Protein AF-H9C595-F1 (afdb_monomer_lite)

Foldseek 3Di:
DDDPCPDCPVVVVVDPPPQDPALQSQLVVCVVVVDDLAVSCVVSVVVVGDHDPVSHD

Structure (mmCIF, N/CA/C/O backbone):
data_AF-H9C595-F1
#
_entry.id   AF-H9C595-F1
#
loop_
_atom_site.group_PDB
_atom_site.id
_atom_site.type_symbol
_atom_site.label_atom_id
_atom_site.label_alt_id
_atom_site.label_comp_id
_atom_site.label_asym_id
_atom_site.label_entity_id
_atom_site.label_seq_id
_atom_site.pdbx_PDB_ins_code
_atom_site.Cartn_x
_atom_site.Cartn_y
_atom_site.Cartn_z
_atom_site.occupancy
_atom_site.B_iso_or_equiv
_atom_site.auth_seq_id
_atom_site.auth_comp_id
_atom_site.auth_asym_id
_atom_site.auth_atom_id
_atom_site.pdbx_PDB_model_num
ATOM 1 N N . THR A 1 1 ? -17.806 17.152 -31.474 1.00 47.81 1 THR A N 1
ATOM 2 C CA . THR A 1 1 ? -17.839 15.839 -30.804 1.00 47.81 1 THR A CA 1
ATOM 3 C C . THR A 1 1 ? -16.453 15.250 -30.788 1.00 47.81 1 THR A C 1
ATOM 5 O O . THR A 1 1 ? -15.894 15.125 -31.866 1.00 47.81 1 THR A O 1
ATOM 8 N N . ALA A 1 2 ? -15.936 14.964 -29.591 1.00 35.28 2 ALA A N 1
ATOM 9 C CA . ALA A 1 2 ? -14.877 14.004 -29.226 1.00 35.28 2 ALA A CA 1
ATOM 10 C C . ALA A 1 2 ? -14.174 14.586 -27.985 1.00 35.28 2 ALA A C 1
ATOM 12 O O . ALA A 1 2 ? -13.326 15.460 -28.096 1.00 35.28 2 ALA A O 1
ATOM 13 N N . ALA A 1 3 ? -14.801 14.435 -26.818 1.00 36.00 3 ALA A N 1
ATOM 14 C CA . ALA A 1 3 ? -14.550 13.333 -25.886 1.00 36.00 3 ALA A CA 1
ATOM 15 C C . ALA A 1 3 ? -13.191 13.513 -25.199 1.00 36.00 3 ALA A C 1
ATOM 17 O O . ALA A 1 3 ? -12.140 13.212 -25.756 1.00 36.00 3 ALA A O 1
ATOM 18 N N . SER A 1 4 ? -13.271 14.053 -23.982 1.00 41.66 4 SER A N 1
ATOM 19 C CA . SER A 1 4 ? -12.204 14.130 -22.997 1.00 41.66 4 SER A CA 1
ATOM 20 C C . SER A 1 4 ? -11.460 12.798 -22.933 1.00 41.66 4 SER A C 1
ATOM 22 O O . SER A 1 4 ? -12.037 11.779 -22.556 1.00 41.66 4 SER A O 1
ATOM 24 N N . ALA A 1 5 ? -10.187 12.814 -23.323 1.00 41.06 5 ALA A N 1
ATOM 25 C CA . ALA A 1 5 ? -9.279 11.681 -23.223 1.00 41.06 5 ALA A CA 1
ATOM 26 C C . ALA A 1 5 ? -8.868 11.471 -21.756 1.00 41.06 5 ALA A C 1
ATOM 28 O O . ALA A 1 5 ? -7.727 11.679 -21.358 1.00 41.06 5 ALA A O 1
ATOM 29 N N . SER A 1 6 ? -9.829 11.075 -20.927 1.00 46.78 6 SER A N 1
ATOM 30 C CA . SER A 1 6 ? -9.583 10.445 -19.634 1.00 46.78 6 SER A CA 1
ATOM 31 C C . SER A 1 6 ? -9.322 8.961 -19.900 1.00 46.78 6 SER A C 1
ATOM 33 O O . SER A 1 6 ? -10.205 8.133 -19.713 1.00 46.78 6 SER A O 1
ATOM 35 N N . GLY A 1 7 ? -8.150 8.635 -20.449 1.00 43.47 7 GLY A N 1
ATOM 36 C CA . GLY A 1 7 ? -7.821 7.256 -20.839 1.00 43.47 7 GLY A CA 1
ATOM 37 C C . GLY A 1 7 ? -6.337 6.890 -20.807 1.00 43.47 7 GLY A C 1
ATOM 38 O O . GLY A 1 7 ? -6.024 5.727 -20.586 1.00 43.47 7 GLY A O 1
ATOM 39 N N . ASP A 1 8 ? -5.426 7.862 -20.929 1.00 41.34 8 ASP A N 1
ATOM 40 C CA . ASP A 1 8 ? -3.994 7.580 -21.148 1.00 41.34 8 ASP A CA 1
ATOM 41 C C . ASP A 1 8 ? -3.067 7.902 -19.962 1.00 41.34 8 ASP A C 1
ATOM 43 O O . ASP A 1 8 ? -1.856 7.723 -20.038 1.00 41.34 8 ASP A O 1
ATOM 47 N N . ALA A 1 9 ? -3.604 8.330 -18.816 1.00 45.31 9 ALA A N 1
ATOM 48 C CA . ALA A 1 9 ? -2.774 8.651 -17.647 1.00 45.31 9 ALA A CA 1
ATOM 49 C C . ALA A 1 9 ? -2.204 7.410 -16.922 1.00 45.31 9 ALA A C 1
ATOM 51 O O . ALA A 1 9 ? -1.307 7.536 -16.092 1.00 45.31 9 ALA A O 1
ATOM 52 N N . LEU A 1 10 ? -2.706 6.207 -17.223 1.00 45.62 10 LEU A N 1
ATOM 53 C CA . LEU A 1 10 ? -2.262 4.965 -16.576 1.00 45.62 10 LEU A CA 1
ATOM 54 C C . LEU A 1 10 ? -1.176 4.221 -17.368 1.00 45.62 10 LEU A C 1
ATOM 56 O O . LEU A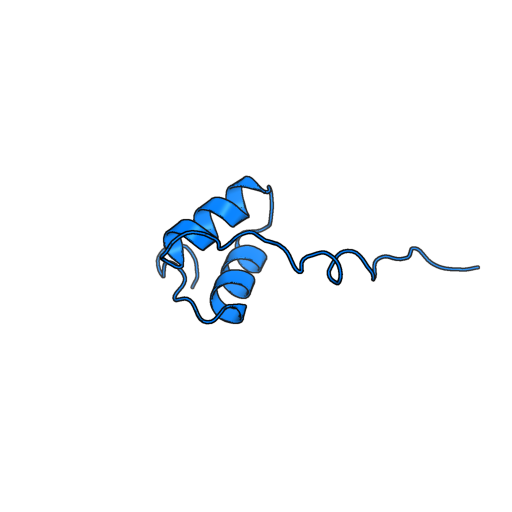 1 10 ? -0.489 3.372 -16.805 1.00 45.62 10 LEU A O 1
ATOM 60 N N . THR A 1 11 ? -0.964 4.536 -18.649 1.00 44.16 11 THR A N 1
ATOM 61 C CA . THR A 1 11 ? -0.017 3.786 -19.495 1.00 44.16 11 THR A CA 1
ATOM 62 C C . THR A 1 11 ? 1.430 4.279 -19.341 1.00 44.16 11 THR A C 1
ATOM 64 O O . THR A 1 11 ? 2.361 3.478 -19.445 1.00 44.16 11 THR A O 1
ATOM 67 N N . GLU A 1 12 ? 1.636 5.545 -18.954 1.00 41.81 12 GLU A N 1
ATOM 68 C CA . GLU A 1 12 ? 2.939 6.079 -18.509 1.00 41.81 12 GLU A CA 1
ATOM 69 C C . GLU A 1 12 ? 3.192 5.943 -16.995 1.00 41.81 12 GLU A C 1
ATOM 71 O O . GLU A 1 12 ? 4.291 6.234 -16.522 1.00 41.81 12 GLU A O 1
ATOM 76 N N . ALA A 1 13 ? 2.254 5.378 -16.223 1.00 46.22 13 ALA A N 1
ATOM 77 C CA . ALA A 1 13 ? 2.477 5.011 -14.816 1.00 46.22 13 ALA A CA 1
ATOM 78 C C . ALA A 1 13 ? 3.493 3.855 -14.639 1.00 46.22 13 ALA A C 1
ATOM 80 O O . ALA A 1 13 ? 3.767 3.402 -13.528 1.00 46.22 13 ALA A O 1
ATOM 81 N N . LYS A 1 14 ? 4.117 3.392 -15.733 1.00 46.66 14 LYS A N 1
ATOM 82 C CA . LYS A 1 14 ? 5.100 2.300 -15.779 1.00 46.66 14 LYS A CA 1
ATOM 83 C C . LYS A 1 14 ? 6.467 2.624 -15.155 1.00 46.66 14 LYS A C 1
ATOM 85 O O . LYS A 1 14 ? 7.407 1.844 -15.293 1.00 46.66 14 LYS A O 1
ATOM 90 N N . ARG A 1 15 ? 6.603 3.739 -14.439 1.00 46.62 15 ARG A N 1
ATOM 91 C CA . ARG A 1 15 ? 7.756 4.038 -13.577 1.00 46.62 15 ARG A CA 1
ATOM 92 C C . ARG A 1 15 ? 7.300 4.722 -12.296 1.00 46.62 15 ARG A C 1
ATOM 94 O O . ARG A 1 15 ? 7.769 5.803 -11.970 1.00 46.62 15 ARG A O 1
ATOM 101 N N . ILE A 1 16 ? 6.420 4.087 -11.533 1.00 53.22 16 ILE A N 1
ATOM 102 C CA . ILE A 1 16 ? 6.446 4.334 -10.092 1.00 53.22 16 ILE A CA 1
ATOM 103 C C . ILE A 1 16 ? 7.736 3.666 -9.598 1.00 53.22 16 ILE A C 1
ATOM 105 O O . ILE A 1 16 ? 7.823 2.436 -9.656 1.00 53.22 16 ILE A O 1
ATOM 109 N N . PRO A 1 17 ? 8.791 4.427 -9.237 1.00 55.88 17 PRO A N 1
ATOM 110 C CA . PRO A 1 17 ? 10.020 3.823 -8.752 1.00 55.88 17 PRO A CA 1
ATOM 111 C C . PRO A 1 17 ? 9.647 3.029 -7.508 1.00 55.88 17 PRO A C 1
ATOM 113 O O . PRO A 1 17 ? 9.125 3.617 -6.567 1.00 55.88 17 PRO A O 1
ATOM 116 N N . TYR A 1 18 ? 9.836 1.706 -7.582 1.00 60.53 18 TYR A N 1
ATOM 117 C CA . TYR A 1 18 ? 9.794 0.738 -6.484 1.00 60.53 18 TYR A CA 1
ATOM 118 C C . TYR A 1 18 ? 9.411 1.375 -5.154 1.00 60.53 18 TYR A C 1
ATOM 120 O O . TYR A 1 18 ? 10.231 1.982 -4.462 1.00 60.53 18 TYR A O 1
ATOM 128 N N . CYS A 1 19 ? 8.124 1.308 -4.860 1.00 68.00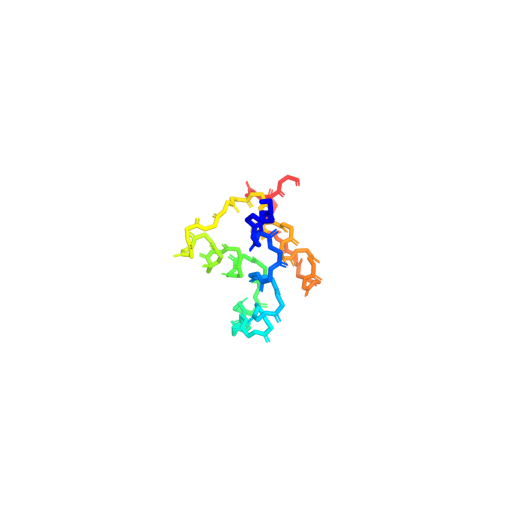 19 CYS A N 1
ATOM 129 C CA . CYS A 1 19 ? 7.536 1.938 -3.706 1.00 68.00 19 CYS A CA 1
ATOM 130 C C . CYS A 1 19 ? 8.003 1.191 -2.435 1.00 68.00 19 CYS A C 1
ATOM 132 O O . CYS A 1 19 ? 7.357 0.279 -1.944 1.00 68.00 19 CYS A O 1
ATOM 134 N N . GLY A 1 20 ? 9.183 1.543 -1.919 1.00 66.81 20 GLY A N 1
ATOM 135 C CA . GLY A 1 20 ? 9.782 0.922 -0.731 1.00 66.81 20 GLY A CA 1
ATOM 136 C C . GLY A 1 20 ? 10.023 -0.593 -0.835 1.00 66.81 20 GLY A C 1
ATOM 137 O O . GLY A 1 20 ? 9.926 -1.201 -1.901 1.00 66.81 20 GLY A O 1
ATOM 138 N N . GLN A 1 21 ? 10.377 -1.207 0.295 1.00 77.25 21 GLN A N 1
ATOM 139 C CA . GLN A 1 21 ? 10.600 -2.655 0.416 1.00 77.25 21 GLN A CA 1
ATOM 140 C C . GLN A 1 21 ? 9.339 -3.396 0.889 1.00 77.25 21 GLN A C 1
ATOM 142 O O . GLN A 1 21 ? 9.234 -4.612 0.743 1.00 77.25 21 GLN A O 1
ATOM 147 N N . THR A 1 22 ? 8.382 -2.665 1.466 1.00 85.12 22 THR A N 1
ATOM 148 C CA . THR A 1 22 ? 7.158 -3.209 2.065 1.00 85.12 22 THR A CA 1
ATOM 149 C C . THR A 1 22 ? 5.910 -2.504 1.539 1.00 85.12 22 THR A C 1
ATOM 151 O O . THR A 1 22 ? 5.940 -1.318 1.207 1.00 85.12 22 THR A O 1
ATOM 154 N N . GLY A 1 23 ? 4.763 -3.193 1.548 1.00 86.75 23 GLY A N 1
ATOM 155 C CA . GLY A 1 23 ? 3.501 -2.589 1.106 1.00 86.75 23 GLY A CA 1
ATOM 156 C C . GLY A 1 23 ? 3.044 -1.402 1.966 1.00 86.75 23 GLY A C 1
ATOM 157 O O . GLY A 1 23 ? 2.329 -0.533 1.479 1.00 86.75 23 GLY A O 1
ATOM 158 N N . ALA A 1 24 ? 3.509 -1.290 3.216 1.00 88.38 24 ALA A N 1
ATOM 159 C CA . ALA A 1 24 ? 3.261 -0.125 4.069 1.00 88.38 24 ALA A CA 1
ATOM 160 C C . ALA A 1 24 ? 4.037 1.126 3.622 1.00 88.38 24 ALA A C 1
ATOM 162 O O . ALA A 1 24 ? 3.487 2.235 3.631 1.00 88.38 24 ALA A O 1
ATOM 163 N N . GLU A 1 25 ? 5.298 0.961 3.219 1.00 88.69 25 GLU A N 1
ATOM 164 C CA . GLU A 1 25 ? 6.081 2.037 2.605 1.00 88.69 25 GLU A CA 1
ATOM 165 C C . GLU A 1 25 ? 5.485 2.431 1.262 1.00 88.69 25 GLU A C 1
ATOM 167 O O . GLU A 1 25 ? 5.325 3.621 0.984 1.00 88.69 25 GLU A O 1
ATOM 172 N N . CYS A 1 26 ? 5.070 1.434 0.482 1.00 86.12 26 CYS A N 1
ATOM 173 C CA . CYS A 1 26 ? 4.446 1.654 -0.804 1.00 86.12 26 CYS A CA 1
ATOM 174 C C . CYS A 1 26 ? 3.145 2.455 -0.695 1.00 86.12 26 CYS A C 1
ATOM 176 O O . CYS A 1 26 ? 2.972 3.483 -1.351 1.00 86.12 26 CYS A O 1
ATOM 178 N N . TYR A 1 27 ? 2.269 2.040 0.220 1.00 87.44 27 TYR A N 1
ATOM 179 C CA . TYR A 1 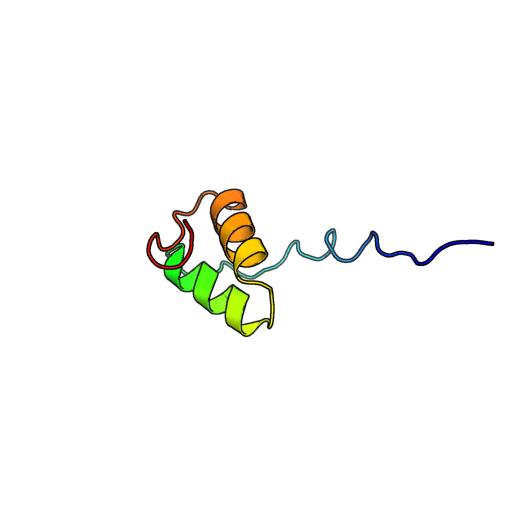27 ? 1.044 2.755 0.550 1.00 87.44 27 TYR A CA 1
ATOM 180 C C . TYR A 1 27 ? 1.340 4.193 0.996 1.00 87.44 27 TYR A C 1
ATOM 182 O O . TYR A 1 27 ? 0.689 5.137 0.560 1.00 87.44 27 TYR A O 1
ATOM 190 N N . SER A 1 28 ? 2.355 4.391 1.843 1.00 87.88 28 SER A N 1
ATOM 191 C CA . SER A 1 28 ? 2.710 5.723 2.348 1.00 87.88 28 SER A CA 1
ATOM 192 C C . SER A 1 28 ? 3.282 6.633 1.259 1.00 87.88 28 SER A C 1
ATOM 194 O O . SER A 1 28 ? 3.015 7.832 1.271 1.00 87.88 28 SER A O 1
ATOM 196 N N . TRP A 1 29 ? 4.050 6.088 0.314 1.00 87.50 29 TRP A N 1
ATOM 197 C CA . TRP A 1 29 ? 4.493 6.814 -0.876 1.00 87.50 29 TRP A CA 1
ATOM 198 C C . TRP A 1 29 ? 3.300 7.210 -1.751 1.00 87.50 29 TRP A C 1
ATOM 200 O O . TRP A 1 29 ? 3.203 8.365 -2.154 1.00 87.50 29 TRP A O 1
ATOM 210 N N . CYS A 1 30 ? 2.362 6.288 -1.960 1.00 86.50 30 CYS A N 1
ATOM 211 C CA . CYS A 1 30 ? 1.176 6.519 -2.772 1.00 86.50 30 CYS A CA 1
ATOM 212 C C . CYS A 1 30 ? 0.285 7.641 -2.210 1.00 86.50 30 CYS A C 1
ATOM 214 O O . CYS A 1 30 ? -0.099 8.551 -2.938 1.00 86.50 30 CYS A O 1
ATOM 216 N N . ILE A 1 31 ? 0.054 7.663 -0.894 1.00 85.94 31 ILE A N 1
ATOM 217 C CA . ILE A 1 31 ? -0.688 8.751 -0.234 1.00 85.94 31 ILE A CA 1
ATOM 218 C C . ILE A 1 31 ? 0.025 10.103 -0.383 1.00 85.94 31 ILE A C 1
ATOM 220 O O . ILE A 1 31 ? -0.629 11.132 -0.518 1.00 85.94 31 ILE A O 1
ATOM 224 N N . LYS A 1 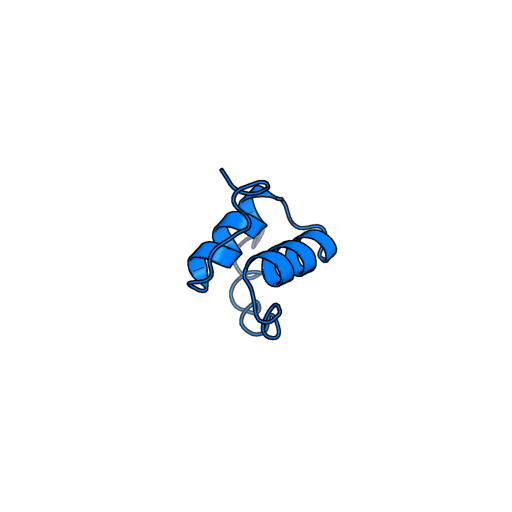32 ? 1.367 10.129 -0.396 1.00 86.19 32 LYS A N 1
ATOM 225 C CA . LYS A 1 32 ? 2.139 11.366 -0.629 1.00 86.19 32 LYS A CA 1
ATOM 226 C C . LYS A 1 32 ? 2.009 11.901 -2.058 1.00 86.19 32 LYS A C 1
ATOM 228 O O . LYS A 1 32 ? 2.355 13.055 -2.277 1.00 86.19 32 LYS A O 1
ATOM 233 N N . GLN A 1 33 ? 1.542 11.090 -3.008 1.00 81.38 33 GLN A N 1
ATOM 234 C CA . GLN A 1 33 ? 1.208 11.536 -4.364 1.00 81.38 33 GLN A CA 1
ATOM 235 C C . GLN A 1 33 ? -0.205 12.138 -4.455 1.00 81.38 33 GLN A C 1
ATOM 237 O O . GLN A 1 33 ? -0.700 12.348 -5.556 1.00 81.38 33 GLN A O 1
ATOM 242 N N . ASP A 1 34 ? -0.855 12.397 -3.312 1.00 80.25 34 ASP A N 1
ATOM 243 C CA . ASP A 1 34 ? -2.236 12.894 -3.226 1.00 80.25 34 ASP A CA 1
ATOM 244 C C . ASP A 1 34 ? -3.268 11.932 -3.851 1.00 80.25 34 ASP A C 1
ATOM 246 O O . ASP A 1 34 ? -4.367 12.309 -4.249 1.00 80.25 34 ASP A O 1
ATOM 250 N N . LEU A 1 35 ? -2.915 10.644 -3.933 1.00 84.38 35 LEU A N 1
ATOM 251 C CA . LEU 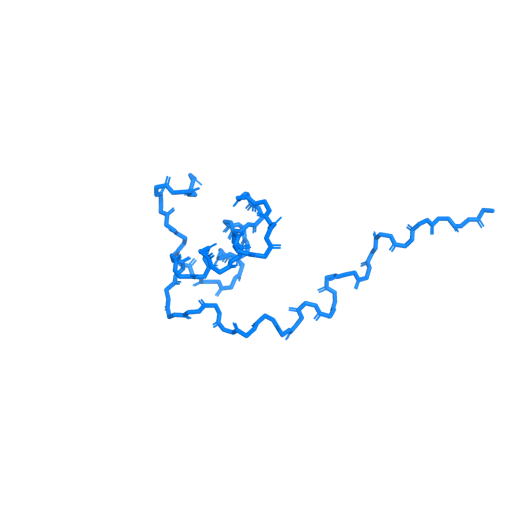A 1 35 ? -3.796 9.598 -4.441 1.00 84.38 35 LEU A CA 1
ATOM 252 C C . LEU A 1 35 ? -4.737 9.103 -3.339 1.00 84.38 35 LEU A C 1
ATOM 254 O O . LEU A 1 35 ? -4.452 9.168 -2.140 1.00 84.38 35 LEU A O 1
ATOM 258 N N . SER A 1 36 ? -5.891 8.587 -3.757 1.00 87.94 36 SER A N 1
ATOM 259 C CA . SER A 1 36 ? -6.909 8.097 -2.828 1.00 87.94 36 SER A CA 1
ATOM 260 C C . SER A 1 36 ? -6.429 6.863 -2.066 1.00 87.94 36 SER A C 1
ATOM 262 O O . SER A 1 36 ? -5.766 5.996 -2.628 1.00 87.94 36 SER A O 1
ATOM 264 N N . LYS A 1 37 ? -6.837 6.744 -0.796 1.00 87.75 37 LYS A N 1
ATOM 265 C CA . LYS A 1 37 ? -6.520 5.584 0.058 1.00 87.75 37 LYS A CA 1
ATOM 266 C C . LYS A 1 37 ? -6.883 4.254 -0.601 1.00 87.75 37 LYS A C 1
ATOM 268 O O . LYS A 1 37 ? -6.072 3.338 -0.592 1.00 87.75 37 LYS A O 1
ATOM 273 N N . ASP A 1 38 ? -8.065 4.194 -1.208 1.00 88.12 38 ASP A N 1
ATOM 274 C CA . ASP A 1 38 ? -8.568 3.014 -1.915 1.00 88.12 38 ASP A CA 1
ATOM 275 C C . ASP A 1 38 ? -7.667 2.628 -3.099 1.00 88.12 38 ASP A C 1
ATOM 277 O O . ASP A 1 38 ? -7.158 1.510 -3.154 1.00 88.12 38 ASP A O 1
ATOM 281 N N . TRP A 1 39 ? -7.332 3.607 -3.948 1.00 88.19 39 TRP A N 1
ATOM 282 C CA . TRP A 1 39 ? -6.391 3.425 -5.057 1.00 88.19 39 TRP A CA 1
ATOM 283 C C . TRP A 1 39 ? -5.014 2.966 -4.567 1.00 88.19 39 TRP A C 1
ATOM 285 O O . TRP A 1 39 ? -4.408 2.085 -5.162 1.00 88.19 39 TRP A O 1
ATOM 295 N N . CYS A 1 40 ? -4.525 3.505 -3.447 1.00 87.56 40 CYS A N 1
ATOM 296 C CA . CYS A 1 40 ? -3.253 3.084 -2.865 1.00 87.56 40 CYS A CA 1
ATOM 297 C C . CYS A 1 40 ? -3.284 1.656 -2.319 1.00 87.56 40 CYS A C 1
ATOM 299 O O . CYS A 1 40 ? -2.286 0.948 -2.420 1.00 87.56 40 CYS A O 1
ATOM 301 N N . CYS A 1 41 ? -4.400 1.215 -1.742 1.00 89.12 41 CYS A N 1
ATOM 302 C CA . CYS A 1 41 ? -4.567 -0.173 -1.326 1.00 89.12 41 CYS A CA 1
ATOM 303 C C . CYS A 1 41 ? -4.582 -1.117 -2.527 1.00 89.12 41 CYS A C 1
ATOM 305 O O . CYS A 1 41 ? -3.911 -2.149 -2.492 1.00 89.12 41 CYS A O 1
ATOM 307 N N . ASP A 1 42 ? -5.324 -0.756 -3.572 1.00 89.06 42 ASP A N 1
ATOM 308 C CA . ASP A 1 42 ? -5.427 -1.536 -4.802 1.00 89.06 42 ASP A CA 1
ATOM 309 C C . ASP A 1 42 ? -4.077 -1.617 -5.521 1.00 89.06 42 ASP A C 1
ATOM 311 O O . ASP A 1 42 ? -3.594 -2.709 -5.800 1.00 89.06 42 ASP A O 1
ATOM 315 N N . PHE A 1 43 ? -3.380 -0.487 -5.656 1.00 86.12 43 PHE A N 1
ATOM 316 C CA . PHE A 1 43 ? -2.038 -0.412 -6.227 1.00 86.12 43 PHE A CA 1
ATOM 317 C C . PHE A 1 43 ? -1.042 -1.329 -5.509 1.00 86.12 43 PHE A C 1
ATOM 319 O O . PHE A 1 43 ? -0.308 -2.075 -6.153 1.00 86.12 43 PHE A O 1
ATOM 326 N N . VAL A 1 44 ? -1.027 -1.319 -4.171 1.00 86.56 44 VAL A N 1
ATOM 327 C CA . VAL A 1 44 ? -0.128 -2.176 -3.379 1.00 86.56 44 VAL A CA 1
ATOM 328 C C . VAL A 1 44 ? -0.455 -3.663 -3.580 1.00 86.56 44 VAL A C 1
ATOM 330 O O . VAL A 1 44 ? 0.462 -4.485 -3.653 1.00 86.56 44 VAL A O 1
ATOM 333 N N . LYS A 1 45 ? -1.743 -4.017 -3.703 1.00 85.31 45 LYS A N 1
ATOM 334 C CA . LYS A 1 45 ? -2.186 -5.388 -4.011 1.00 85.31 45 LYS A CA 1
ATOM 335 C C . LYS A 1 45 ? -1.809 -5.792 -5.445 1.00 85.31 45 LYS A C 1
ATOM 337 O O . LYS A 1 45 ? -1.350 -6.919 -5.649 1.00 85.31 45 LYS A O 1
ATOM 342 N N . ASP A 1 46 ? -1.948 -4.884 -6.411 1.00 85.94 46 ASP A N 1
ATOM 343 C CA . ASP A 1 46 ? -1.652 -5.098 -7.835 1.00 85.94 46 ASP A CA 1
ATOM 344 C C . ASP A 1 46 ? -0.173 -5.450 -8.061 1.00 85.94 46 ASP A C 1
ATOM 346 O O . ASP A 1 46 ? 0.155 -6.444 -8.713 1.00 85.94 46 ASP A O 1
ATOM 350 N N . ILE A 1 47 ? 0.731 -4.748 -7.371 1.00 82.38 47 ILE A N 1
ATOM 351 C CA . ILE A 1 47 ? 2.175 -5.033 -7.397 1.00 82.38 47 ILE A CA 1
ATOM 352 C C . ILE A 1 47 ? 2.597 -6.229 -6.520 1.00 82.38 47 ILE A C 1
ATOM 354 O O . ILE A 1 47 ? 3.787 -6.419 -6.265 1.00 82.38 47 ILE A O 1
ATOM 358 N N . ARG A 1 48 ? 1.644 -7.045 -6.048 1.00 83.75 48 ARG A N 1
ATOM 359 C CA . ARG A 1 48 ? 1.872 -8.248 -5.221 1.00 83.75 48 ARG A CA 1
ATOM 360 C C . ARG A 1 48 ? 2.546 -7.977 -3.871 1.00 83.75 48 ARG A C 1
ATOM 362 O O . ARG A 1 48 ? 3.232 -8.850 -3.340 1.00 83.75 48 ARG A O 1
ATOM 369 N N . MET A 1 49 ? 2.333 -6.800 -3.290 1.00 85.75 49 MET A N 1
ATOM 370 C CA . MET A 1 49 ? 2.746 -6.498 -1.920 1.00 85.75 49 MET A CA 1
ATOM 371 C C . MET A 1 49 ? 1.572 -6.635 -0.945 1.00 85.75 49 MET A C 1
ATOM 373 O O . MET 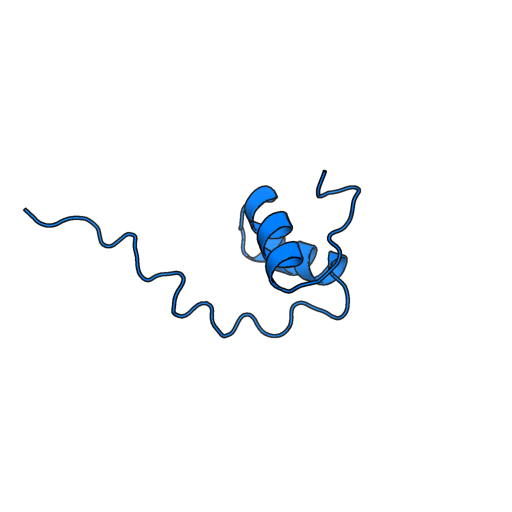A 1 49 ? 0.406 -6.551 -1.321 1.00 85.75 49 MET A O 1
ATOM 377 N N . ASN A 1 50 ? 1.886 -6.826 0.338 1.00 87.81 50 ASN A N 1
ATOM 378 C CA . ASN A 1 50 ? 0.875 -6.824 1.393 1.00 87.81 50 ASN A CA 1
ATOM 379 C C . ASN A 1 50 ? 0.635 -5.389 1.878 1.00 87.81 50 ASN A C 1
ATOM 381 O O . ASN A 1 50 ? 1.536 -4.814 2.504 1.00 87.81 50 ASN A O 1
ATOM 385 N N . PRO A 1 51 ? -0.541 -4.794 1.612 1.00 85.19 51 PRO A N 1
ATOM 386 C CA . PRO A 1 51 ? -0.863 -3.487 2.153 1.00 85.19 51 PRO A CA 1
ATOM 387 C C . PRO A 1 51 ? -0.990 -3.535 3.680 1.00 85.19 51 PRO A C 1
ATOM 389 O O . PRO A 1 51 ? -1.256 -4.590 4.262 1.00 85.19 51 PRO A O 1
ATOM 392 N N . PRO A 1 52 ? -0.811 -2.391 4.355 1.00 87.50 52 PRO A N 1
ATOM 393 C CA . PRO A 1 52 ? -1.009 -2.310 5.794 1.00 87.50 52 PRO A CA 1
ATOM 394 C C . PRO A 1 52 ? -2.487 -2.553 6.129 1.00 87.50 52 PRO A C 1
ATOM 396 O O . PRO A 1 52 ? -3.331 -1.725 5.797 1.00 87.50 52 PRO A O 1
ATOM 399 N N . ALA A 1 53 ? -2.785 -3.660 6.818 1.00 85.44 53 ALA A N 1
ATOM 400 C CA . ALA A 1 53 ? -4.152 -4.081 7.164 1.00 85.44 53 ALA A CA 1
ATOM 401 C C . ALA A 1 53 ? -4.941 -3.038 7.981 1.00 85.44 53 ALA A C 1
ATOM 403 O O . ALA A 1 53 ? -6.159 -2.971 7.897 1.00 85.44 53 ALA A O 1
ATOM 404 N N . ASP A 1 54 ? -4.243 -2.185 8.734 1.00 85.19 54 ASP A N 1
ATOM 405 C CA . ASP A 1 54 ? -4.837 -1.058 9.469 1.00 85.19 54 ASP A CA 1
ATOM 406 C C . ASP A 1 54 ? -5.379 0.051 8.544 1.00 85.19 54 ASP A C 1
ATOM 408 O O . ASP A 1 54 ? -6.320 0.760 8.889 1.00 85.19 54 ASP A O 1
ATOM 412 N N . LYS A 1 55 ? -4.801 0.200 7.343 1.00 80.94 55 LYS A N 1
ATOM 413 C CA . LYS A 1 55 ? -5.164 1.259 6.384 1.00 80.94 55 LYS A CA 1
ATOM 414 C C . LYS A 1 55 ? -5.957 0.739 5.185 1.00 80.94 55 LYS A C 1
ATOM 416 O O . LYS A 1 55 ? -6.615 1.535 4.521 1.00 80.94 55 LYS A O 1
ATOM 421 N N . CYS A 1 56 ? -5.870 -0.563 4.923 1.00 83.19 56 CYS A N 1
ATOM 422 C CA . CYS A 1 56 ? -6.494 -1.256 3.806 1.00 83.19 56 CYS A CA 1
ATOM 423 C C . CYS A 1 56 ? -7.315 -2.443 4.327 1.00 83.19 56 CYS A C 1
ATOM 425 O O . CYS A 1 56 ? -6.718 -3.496 4.574 1.00 83.19 56 CYS A O 1
ATOM 427 N N . PRO A 1 57 ? -8.636 -2.271 4.516 1.00 75.94 57 PRO A N 1
ATOM 428 C CA . PRO A 1 57 ? -9.528 -3.364 4.886 1.00 75.94 57 PRO A CA 1
ATOM 429 C C . PRO A 1 57 ? -9.705 -4.411 3.768 1.00 75.94 57 PRO A C 1
ATOM 431 O O . PRO A 1 57 ? -9.300 -4.170 2.598 1.00 75.94 57 PRO A O 1
#

Sequence (57 aa):
TAASASGDALTEAKRIPYCGQTGAECYSWCIKQDLSKDWCCDFVKDIRMNPPADKCP

Organism: Conus marmoreus (NCBI:txid42752)

Radius of gyration: 13.12 Å; chains: 1; bounding box: 28×24×40 Å

Secondary structure (DSSP, 8-state):
-----TTSTTTSGGG-----SSHHHHHHHHHHTT--HHHHHHHHHHTT----TTT--

pLDDT: mean 72.26, std 18.94, range [35.28, 89.12]